Protein AF-K1PYY7-F1 (afdb_monomer)

Organism: Magallana gigas (NCBI:txid29159)

Structure (mmCIF, N/CA/C/O backbone):
data_AF-K1PYY7-F1
#
_entry.id   AF-K1PYY7-F1
#
loop_
_atom_site.group_PDB
_atom_site.id
_atom_site.type_symbol
_atom_site.label_atom_id
_atom_site.label_alt_id
_atom_site.label_comp_id
_atom_site.label_asym_id
_atom_site.label_entity_id
_atom_site.label_seq_id
_atom_site.pdbx_PDB_ins_code
_atom_site.Cartn_x
_atom_site.Cartn_y
_atom_site.Cartn_z
_atom_site.occupancy
_atom_site.B_iso_or_equiv
_atom_site.auth_seq_id
_atom_site.auth_comp_id
_atom_site.auth_asym_id
_atom_site.auth_atom_id
_atom_site.pdbx_PDB_model_num
ATOM 1 N N . MET A 1 1 ? -0.106 31.740 47.439 1.00 44.41 1 MET A N 1
ATOM 2 C CA . MET A 1 1 ? 0.465 31.976 46.092 1.00 44.41 1 MET A CA 1
ATOM 3 C C . MET A 1 1 ? 1.161 30.710 45.584 1.00 44.41 1 MET A C 1
ATOM 5 O O . MET A 1 1 ? 2.370 30.686 45.426 1.00 44.41 1 MET A O 1
ATOM 9 N N . GLN A 1 2 ? 0.406 29.637 45.353 1.00 45.69 2 GLN A N 1
ATOM 10 C CA . GLN A 1 2 ? 0.896 28.382 44.771 1.00 45.69 2 GLN A CA 1
ATOM 11 C C . GLN A 1 2 ? -0.217 27.899 43.849 1.00 45.69 2 GLN A C 1
ATOM 13 O O . GLN A 1 2 ? -1.053 27.152 44.313 1.00 45.69 2 GLN A O 1
ATOM 18 N N . ASN A 1 3 ? -0.343 28.469 42.645 1.00 44.38 3 ASN A N 1
ATOM 19 C CA . ASN A 1 3 ? -1.279 28.022 41.593 1.00 44.38 3 ASN A CA 1
ATOM 20 C C . ASN A 1 3 ? -0.996 28.738 40.249 1.00 44.38 3 ASN A C 1
ATOM 22 O O . ASN A 1 3 ? -1.917 29.060 39.510 1.00 44.38 3 ASN A O 1
ATOM 26 N N . MET A 1 4 ? 0.268 29.055 39.928 1.00 48.03 4 MET A N 1
ATOM 27 C CA . MET A 1 4 ? 0.593 29.750 38.663 1.00 48.03 4 MET A CA 1
ATOM 28 C C . MET A 1 4 ? 1.830 29.202 37.931 1.00 48.03 4 MET A C 1
ATOM 30 O O . MET A 1 4 ? 2.221 29.740 36.906 1.00 48.03 4 MET A O 1
ATOM 34 N N . THR A 1 5 ? 2.436 28.106 38.399 1.00 48.12 5 THR A N 1
ATOM 35 C CA . THR A 1 5 ? 3.652 27.545 37.766 1.00 48.12 5 THR A CA 1
ATOM 36 C C . THR A 1 5 ? 3.410 26.192 37.087 1.00 48.12 5 THR A C 1
ATOM 38 O O . THR A 1 5 ? 4.191 25.787 36.234 1.00 48.12 5 THR A O 1
ATOM 41 N N . PHE A 1 6 ? 2.303 25.502 37.391 1.00 44.38 6 PHE A N 1
ATOM 42 C CA . PHE A 1 6 ? 2.025 24.169 36.835 1.00 44.38 6 PHE A CA 1
ATOM 43 C C . PHE A 1 6 ? 1.476 24.199 35.394 1.00 44.38 6 PHE A C 1
ATOM 45 O O . PHE A 1 6 ? 1.503 23.186 34.705 1.00 44.38 6 PHE A O 1
ATOM 52 N N . ASN A 1 7 ? 1.024 25.364 34.911 1.00 51.16 7 ASN A N 1
ATOM 53 C CA . ASN A 1 7 ? 0.346 25.501 33.614 1.00 51.16 7 ASN A CA 1
ATOM 54 C C . ASN A 1 7 ? 1.271 25.878 32.438 1.00 51.16 7 ASN A C 1
ATOM 56 O O . ASN A 1 7 ? 0.820 25.946 31.302 1.00 51.16 7 ASN A O 1
ATOM 60 N N . ILE A 1 8 ? 2.560 26.135 32.685 1.00 51.41 8 ILE A N 1
ATOM 61 C CA . ILE A 1 8 ? 3.489 26.604 31.636 1.00 51.41 8 ILE A CA 1
ATOM 62 C C . ILE A 1 8 ? 4.253 25.430 30.997 1.00 51.41 8 ILE A C 1
ATOM 64 O O . ILE A 1 8 ? 4.529 25.444 29.801 1.00 51.41 8 ILE A O 1
ATOM 68 N N . PHE A 1 9 ? 4.520 24.357 31.750 1.00 48.22 9 PHE A N 1
ATOM 69 C CA . PHE A 1 9 ? 5.245 23.188 31.232 1.00 48.22 9 PHE A CA 1
ATOM 70 C C . PHE A 1 9 ? 4.384 22.243 30.377 1.00 48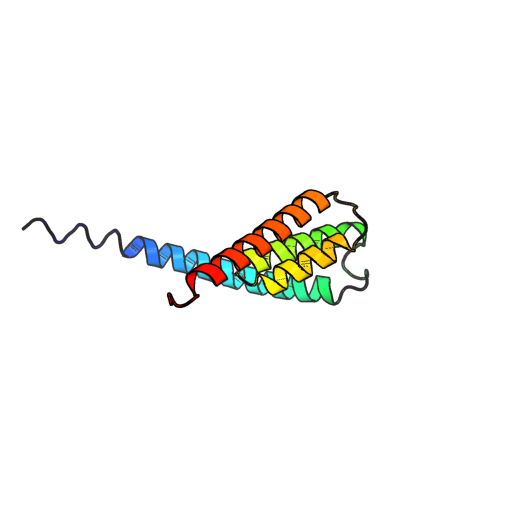.22 9 PHE A C 1
ATOM 72 O O . PHE A 1 9 ? 4.918 21.585 29.487 1.00 48.22 9 PHE A O 1
ATOM 79 N N . ALA A 1 10 ? 3.066 22.191 30.604 1.00 50.56 10 ALA A N 1
ATOM 80 C CA . ALA A 1 10 ? 2.153 21.372 29.800 1.00 50.56 10 ALA A CA 1
ATOM 81 C C . ALA A 1 10 ? 1.915 21.955 28.394 1.00 50.56 10 ALA A C 1
ATOM 83 O O . ALA A 1 10 ? 1.747 21.205 27.435 1.00 50.56 10 ALA A O 1
ATOM 84 N N . SER A 1 11 ? 1.968 23.282 28.256 1.00 50.22 11 SER A N 1
ATOM 85 C CA . SER A 1 11 ? 1.701 23.979 26.991 1.00 50.22 11 SER A CA 1
ATOM 86 C C . SER A 1 11 ? 2.893 23.946 26.028 1.00 50.22 11 SER A C 1
ATOM 88 O O . SER A 1 11 ? 2.706 23.815 24.825 1.00 50.22 11 SER A O 1
ATOM 90 N N . PHE A 1 12 ? 4.130 23.975 26.539 1.00 49.22 12 PHE A N 1
ATOM 91 C CA . PHE A 1 12 ? 5.331 24.015 25.691 1.00 49.22 12 PHE A CA 1
ATOM 92 C C . PHE A 1 12 ? 5.675 22.663 25.036 1.00 49.22 12 PHE A C 1
ATOM 94 O O . PHE A 1 12 ? 6.382 22.609 24.033 1.00 49.22 12 PHE A O 1
ATOM 101 N N . LYS A 1 13 ? 5.170 21.544 25.575 1.00 53.12 13 LYS A N 1
ATOM 102 C CA . LYS A 1 13 ? 5.453 20.203 25.033 1.00 53.12 13 LYS A CA 1
ATOM 103 C C . LYS A 1 13 ? 4.544 19.777 23.877 1.00 53.12 13 LYS A C 1
ATOM 105 O O . LYS A 1 13 ? 4.909 18.853 23.158 1.00 53.12 13 LYS A O 1
ATOM 110 N N . MET A 1 14 ? 3.397 20.431 23.697 1.00 48.34 14 MET A N 1
ATOM 111 C CA . MET A 1 14 ? 2.464 20.141 22.599 1.00 48.34 14 MET A CA 1
ATOM 112 C C . MET A 1 14 ? 2.909 20.803 21.288 1.00 48.34 14 MET A C 1
ATOM 114 O O . MET A 1 14 ? 2.816 20.193 20.228 1.00 48.34 14 MET A O 1
ATOM 118 N N . GLU A 1 15 ? 3.452 22.021 21.359 1.00 51.44 15 GLU A N 1
ATOM 119 C CA . GLU A 1 15 ? 3.829 22.806 20.175 1.00 51.44 15 GLU A CA 1
ATOM 120 C C . GLU A 1 15 ? 5.116 22.280 19.513 1.00 51.44 15 GLU A C 1
ATOM 122 O O . GLU A 1 15 ? 5.169 22.135 18.294 1.00 51.44 15 GLU A O 1
ATOM 127 N N . SER A 1 16 ? 6.113 21.866 20.307 1.00 50.12 16 SER A N 1
ATOM 128 C CA . SER A 1 16 ? 7.343 21.247 19.785 1.00 50.12 16 SER A CA 1
ATOM 129 C C . SER A 1 16 ? 7.112 19.850 19.197 1.00 50.12 16 SER A C 1
ATOM 131 O O . SER A 1 16 ? 7.738 19.499 18.203 1.00 50.12 16 SER A O 1
ATOM 133 N N . PHE A 1 17 ? 6.189 19.065 19.768 1.00 49.75 17 PHE A N 1
ATOM 134 C CA . PHE A 1 17 ? 5.814 17.754 19.221 1.00 49.75 17 PHE A CA 1
ATOM 135 C C . PHE A 1 17 ? 5.009 17.896 17.927 1.00 49.75 17 PHE A C 1
ATOM 137 O O . PHE A 1 17 ? 5.246 17.173 16.962 1.00 49.75 17 PHE A O 1
ATOM 144 N N . SER A 1 18 ? 4.094 18.869 17.883 1.00 51.03 18 SER A N 1
ATOM 145 C CA . SER A 1 18 ? 3.343 19.174 16.670 1.00 51.03 18 SER A CA 1
ATOM 146 C C . SER A 1 18 ? 4.259 19.674 15.561 1.00 51.03 18 SER A C 1
ATOM 148 O O . SER A 1 18 ? 4.043 19.291 14.423 1.00 51.03 18 SER A O 1
ATOM 150 N N . ALA A 1 19 ? 5.270 20.496 15.854 1.00 58.22 19 ALA A N 1
ATOM 151 C CA . ALA A 1 19 ? 6.191 21.000 14.839 1.00 58.22 19 ALA A CA 1
ATOM 152 C C . ALA A 1 19 ? 7.081 19.893 14.252 1.00 58.22 19 ALA A C 1
ATOM 154 O O . ALA A 1 19 ? 7.232 19.833 13.036 1.00 58.22 19 ALA A O 1
ATOM 155 N N . GLU A 1 20 ? 7.620 18.996 15.084 1.00 56.59 20 GLU A N 1
ATOM 156 C CA . GLU A 1 20 ? 8.442 17.866 14.628 1.00 56.59 20 GLU A CA 1
ATOM 157 C C . GLU A 1 20 ? 7.616 16.873 13.795 1.00 56.59 20 GLU A C 1
ATOM 159 O O . GLU A 1 20 ? 8.012 16.548 12.679 1.00 56.59 20 GLU A O 1
ATOM 164 N N . ILE A 1 21 ? 6.392 16.538 14.231 1.00 58.12 21 ILE A N 1
ATOM 165 C CA . ILE A 1 21 ? 5.448 15.764 13.409 1.00 58.12 21 ILE A CA 1
ATOM 166 C C . ILE A 1 21 ? 5.067 16.513 12.139 1.00 58.12 21 ILE A C 1
ATOM 168 O O . ILE A 1 21 ? 4.924 15.885 11.102 1.00 58.12 21 ILE A O 1
ATOM 172 N N . HIS A 1 22 ? 4.861 17.828 12.176 1.00 55.81 22 HIS A N 1
ATOM 173 C CA . HIS A 1 22 ? 4.432 18.574 10.995 1.00 55.81 22 HIS A CA 1
ATOM 174 C C . HIS A 1 22 ? 5.552 18.662 9.956 1.00 55.81 22 HIS A C 1
ATOM 176 O O . HIS A 1 22 ? 5.288 18.496 8.769 1.00 55.81 22 HIS A O 1
ATOM 182 N N . ILE A 1 23 ? 6.806 18.831 10.383 1.00 57.97 23 ILE A N 1
ATOM 183 C CA . ILE A 1 23 ? 7.986 18.784 9.510 1.00 57.97 23 ILE A CA 1
ATOM 184 C C . ILE A 1 23 ? 8.172 17.368 8.948 1.00 57.97 23 ILE A C 1
ATOM 186 O O . ILE A 1 23 ? 8.319 17.226 7.733 1.00 57.97 23 ILE A O 1
ATOM 190 N N . ASP A 1 24 ? 8.058 16.330 9.783 1.00 59.22 24 ASP A N 1
ATOM 191 C CA . ASP A 1 24 ? 8.108 14.930 9.344 1.00 59.22 24 ASP A CA 1
ATOM 192 C C . ASP A 1 24 ? 6.954 14.585 8.398 1.00 59.22 24 ASP A C 1
ATOM 194 O O . ASP A 1 24 ? 7.160 13.911 7.396 1.00 59.22 24 ASP A O 1
ATOM 198 N N . THR A 1 25 ? 5.750 15.099 8.651 1.00 59.69 25 THR A N 1
ATOM 199 C CA . THR A 1 25 ? 4.573 14.911 7.792 1.00 59.69 25 THR A CA 1
ATOM 200 C C . THR A 1 25 ? 4.765 15.629 6.465 1.00 59.69 25 THR A C 1
ATOM 202 O O . THR A 1 25 ? 4.413 15.079 5.433 1.00 59.69 25 THR A O 1
ATOM 205 N N . THR A 1 26 ? 5.364 16.822 6.452 1.00 62.47 26 THR A N 1
ATOM 206 C CA . THR A 1 26 ? 5.607 17.576 5.211 1.00 62.47 26 THR A CA 1
ATOM 207 C C . THR A 1 26 ? 6.680 16.899 4.355 1.00 62.47 26 THR A C 1
ATOM 209 O O . THR A 1 26 ? 6.507 16.750 3.146 1.00 62.47 26 THR A O 1
ATOM 212 N N . LEU A 1 27 ? 7.767 16.428 4.975 1.00 61.47 27 LEU A N 1
ATOM 213 C CA . LEU A 1 27 ? 8.812 15.660 4.295 1.00 61.47 27 LEU A CA 1
ATOM 214 C C . LEU A 1 27 ? 8.282 14.296 3.823 1.00 61.47 27 LEU A C 1
ATOM 216 O O . LEU A 1 27 ? 8.558 13.872 2.702 1.00 61.47 27 LEU A O 1
ATOM 220 N N . SER A 1 28 ? 7.476 13.634 4.655 1.00 65.75 28 SER A N 1
ATOM 221 C CA . SER A 1 28 ? 6.821 12.368 4.330 1.00 65.75 28 SER A CA 1
ATOM 222 C C . SER A 1 28 ? 5.782 12.541 3.225 1.00 65.75 28 SER A C 1
ATOM 224 O O . SER A 1 28 ? 5.674 11.660 2.384 1.00 65.75 28 SER A O 1
ATOM 226 N N . GLN A 1 29 ? 5.093 13.683 3.156 1.00 70.50 29 GLN A N 1
ATOM 227 C CA . GLN A 1 29 ? 4.162 14.009 2.078 1.00 70.50 29 GLN A CA 1
ATOM 228 C C . GLN A 1 29 ? 4.897 14.216 0.751 1.00 70.50 29 GLN A C 1
ATOM 230 O O . GLN A 1 29 ? 4.475 13.664 -0.256 1.00 70.50 29 GLN A O 1
ATOM 235 N N . ALA A 1 30 ? 6.029 14.926 0.742 1.00 72.88 30 ALA A N 1
ATOM 236 C CA . ALA A 1 30 ? 6.838 15.070 -0.470 1.00 72.88 30 ALA A CA 1
ATOM 237 C C . ALA A 1 30 ? 7.377 13.712 -0.963 1.00 72.88 30 ALA A C 1
ATOM 239 O O . ALA A 1 30 ? 7.260 13.384 -2.142 1.00 72.88 30 ALA A O 1
ATOM 240 N N . ALA A 1 31 ? 7.894 12.880 -0.051 1.00 70.69 31 ALA A N 1
ATOM 241 C CA . ALA A 1 31 ? 8.325 11.518 -0.372 1.00 70.69 31 ALA A CA 1
ATOM 242 C C . ALA A 1 31 ? 7.154 10.624 -0.821 1.00 70.69 31 ALA A C 1
ATOM 244 O O . ALA A 1 31 ? 7.320 9.759 -1.681 1.00 70.69 31 ALA A O 1
ATOM 245 N N . LEU A 1 32 ? 5.961 10.838 -0.261 1.00 78.44 32 LEU A N 1
ATOM 246 C CA . LEU A 1 32 ? 4.739 10.154 -0.661 1.00 78.44 32 LEU A CA 1
ATOM 247 C C . LEU A 1 32 ? 4.315 10.547 -2.074 1.00 78.44 32 LEU A C 1
ATOM 249 O O . LEU A 1 32 ? 3.892 9.679 -2.831 1.00 78.44 32 LEU A O 1
ATOM 253 N N . ASP A 1 33 ? 4.425 11.822 -2.432 1.00 78.06 33 ASP A N 1
ATOM 254 C CA . ASP A 1 33 ? 4.085 12.318 -3.762 1.00 78.06 33 ASP A CA 1
ATOM 255 C C . ASP A 1 33 ? 5.058 11.753 -4.809 1.00 78.06 33 ASP A C 1
ATOM 257 O O . ASP A 1 33 ? 4.628 11.271 -5.859 1.00 78.06 33 ASP A O 1
ATOM 261 N N . GLU A 1 34 ? 6.358 11.697 -4.500 1.00 76.12 34 GLU A N 1
ATOM 262 C CA . GLU A 1 34 ? 7.350 11.014 -5.343 1.00 76.12 34 GLU A CA 1
ATOM 263 C C . GLU A 1 34 ? 7.056 9.514 -5.476 1.00 76.12 34 GLU A C 1
ATOM 265 O O . GLU A 1 34 ? 7.084 8.972 -6.585 1.00 76.12 34 GLU A O 1
ATOM 270 N N . LEU A 1 35 ? 6.713 8.841 -4.371 1.00 76.75 35 LEU A N 1
ATOM 271 C CA . LEU A 1 35 ? 6.337 7.428 -4.379 1.00 76.75 35 LEU A CA 1
ATOM 272 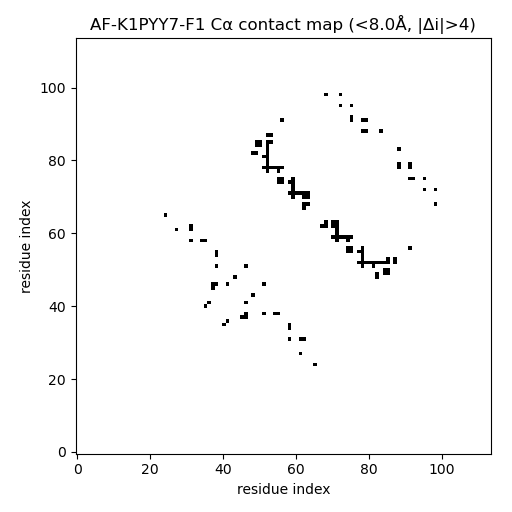C C . LEU A 1 35 ? 5.047 7.196 -5.175 1.00 76.75 35 LEU A C 1
ATOM 274 O O . LEU A 1 35 ? 4.962 6.218 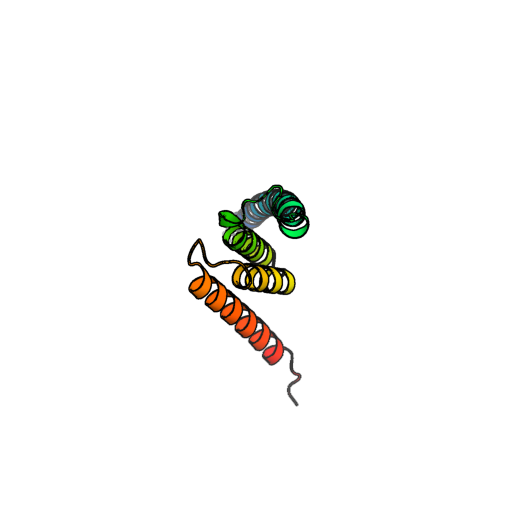-5.910 1.00 76.75 35 LEU A O 1
ATOM 278 N N . GLN A 1 36 ? 4.059 8.087 -5.083 1.00 76.31 36 GLN A N 1
ATOM 279 C CA . GLN A 1 36 ? 2.838 8.022 -5.886 1.00 76.31 36 GLN A CA 1
ATOM 280 C C . GLN A 1 36 ? 3.154 8.149 -7.367 1.00 76.31 36 GLN A C 1
ATOM 282 O O . GLN A 1 36 ? 2.676 7.337 -8.158 1.00 76.31 36 GLN A O 1
ATOM 287 N N . VAL A 1 37 ? 3.970 9.133 -7.752 1.00 78.00 37 VAL A N 1
ATOM 288 C CA . VAL A 1 37 ? 4.383 9.313 -9.147 1.00 78.00 37 VAL A CA 1
ATOM 289 C C . VAL A 1 37 ? 5.084 8.056 -9.642 1.00 78.00 37 VAL A C 1
ATOM 291 O O . VAL A 1 37 ? 4.688 7.530 -10.683 1.00 78.00 37 VAL A O 1
ATOM 294 N N . LEU A 1 38 ? 6.044 7.540 -8.872 1.00 78.38 38 LEU A N 1
ATOM 295 C CA . LEU A 1 38 ? 6.779 6.328 -9.200 1.00 78.38 38 LEU A CA 1
ATOM 296 C C . LEU A 1 38 ? 5.827 5.136 -9.347 1.00 78.38 38 LEU A C 1
ATOM 298 O O . LEU A 1 38 ? 5.782 4.523 -10.399 1.00 78.38 38 LEU A O 1
ATOM 302 N N . VAL A 1 39 ? 5.009 4.831 -8.346 1.00 75.56 39 VAL A N 1
ATOM 303 C CA . VAL A 1 39 ? 4.190 3.610 -8.316 1.00 75.56 39 VAL A CA 1
ATOM 304 C C . VAL A 1 39 ? 3.016 3.655 -9.303 1.00 75.56 39 VAL A C 1
ATOM 306 O O . VAL A 1 39 ? 2.722 2.645 -9.945 1.00 75.56 39 VAL A O 1
ATOM 309 N N . HIS A 1 40 ? 2.361 4.809 -9.483 1.00 74.50 40 HIS A N 1
ATOM 310 C CA . HIS A 1 40 ? 1.234 4.940 -10.415 1.00 74.50 40 HIS A CA 1
ATOM 311 C C . HIS A 1 40 ? 1.663 5.031 -11.882 1.00 74.50 40 HIS A C 1
ATOM 313 O O . HIS A 1 40 ? 0.950 4.525 -12.751 1.00 74.50 40 HIS A O 1
A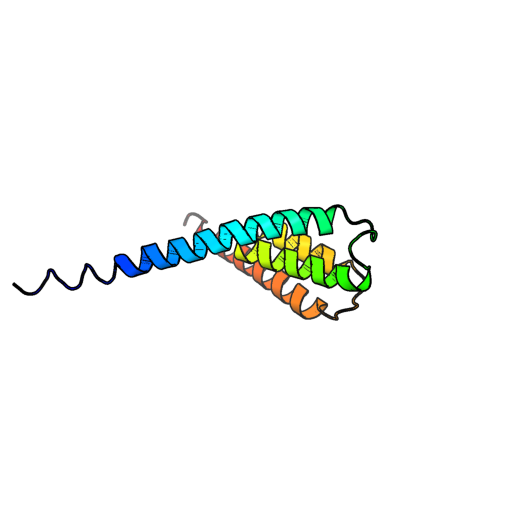TOM 319 N N . HIS A 1 41 ? 2.787 5.692 -12.180 1.00 70.44 41 HIS A N 1
ATOM 320 C CA . HIS A 1 41 ? 3.254 5.846 -13.563 1.00 70.44 41 HIS A CA 1
ATOM 321 C C . HIS A 1 41 ? 4.191 4.726 -13.994 1.00 70.44 41 HIS A C 1
ATOM 323 O O . HIS A 1 41 ? 4.513 4.623 -15.183 1.00 70.44 41 HIS A O 1
ATOM 329 N N . ASP A 1 42 ? 4.596 3.858 -13.069 1.00 63.94 42 ASP A N 1
ATOM 330 C CA . ASP A 1 42 ? 5.468 2.764 -13.413 1.00 63.94 42 ASP A CA 1
ATOM 331 C C . ASP A 1 42 ? 4.719 1.609 -14.090 1.00 63.94 42 ASP A C 1
ATOM 333 O O . ASP A 1 42 ? 3.895 0.893 -13.508 1.00 63.94 42 ASP A O 1
ATOM 337 N N . ARG A 1 43 ? 5.051 1.414 -15.369 1.00 61.28 43 ARG A N 1
ATOM 338 C CA . ARG A 1 43 ? 4.644 0.261 -16.184 1.00 61.28 43 ARG A CA 1
ATOM 339 C C . ARG A 1 43 ? 5.646 -0.901 -16.067 1.00 61.28 43 ARG A C 1
ATOM 341 O O . ARG A 1 43 ? 5.787 -1.652 -17.027 1.00 61.28 43 ARG A O 1
ATOM 348 N N . GLY A 1 44 ? 6.356 -1.017 -14.940 1.00 61.16 44 GLY A N 1
ATOM 349 C CA . GLY A 1 44 ? 7.462 -1.963 -14.746 1.00 61.16 44 GLY A CA 1
ATOM 350 C C . GLY A 1 44 ? 8.793 -1.491 -15.348 1.00 61.16 44 GLY A C 1
ATOM 351 O O . GLY A 1 44 ? 9.648 -2.310 -15.674 1.00 61.16 44 GLY A O 1
ATOM 352 N N . LEU A 1 45 ? 8.960 -0.181 -15.564 1.00 63.38 45 LEU A N 1
ATOM 353 C CA . LEU A 1 45 ? 10.170 0.430 -16.136 1.00 63.38 45 LEU A CA 1
ATOM 354 C C . LEU A 1 45 ? 11.168 0.869 -15.055 1.00 63.38 45 LEU A C 1
ATOM 356 O O . LEU A 1 45 ? 12.375 0.843 -15.285 1.00 63.38 45 LEU A O 1
ATOM 360 N N . TYR A 1 46 ? 10.663 1.276 -13.895 1.00 66.06 46 TYR A N 1
ATOM 361 C CA . TYR A 1 46 ? 11.403 1.869 -12.787 1.00 66.06 46 TYR A CA 1
ATOM 362 C C . TYR A 1 46 ? 11.270 1.057 -11.497 1.00 66.06 46 TYR A C 1
ATOM 364 O O . TYR A 1 46 ? 12.229 0.997 -10.729 1.00 66.06 46 TYR A O 1
ATOM 372 N N . VAL A 1 47 ? 10.130 0.396 -11.263 1.00 70.25 47 VAL A N 1
ATOM 373 C CA . VAL A 1 47 ? 9.940 -0.532 -10.146 1.00 70.25 47 VAL A CA 1
ATOM 374 C C . VAL A 1 47 ? 9.911 -1.953 -10.709 1.00 70.25 47 VAL A C 1
ATOM 376 O O . VAL A 1 47 ? 8.996 -2.308 -11.450 1.00 70.25 47 VAL A O 1
ATOM 379 N N . PRO A 1 48 ? 10.903 -2.797 -10.379 1.00 75.06 48 PRO A N 1
ATOM 380 C CA . PRO A 1 48 ? 10.865 -4.207 -10.739 1.00 75.06 48 PRO A CA 1
ATOM 381 C C . PRO A 1 48 ? 9.563 -4.860 -10.266 1.00 75.06 48 PRO A C 1
ATOM 383 O O . PRO A 1 48 ? 9.123 -4.602 -9.146 1.00 75.06 48 PRO A O 1
ATOM 386 N N . ASP A 1 49 ? 8.997 -5.774 -11.057 1.00 72.69 49 ASP A N 1
ATOM 387 C CA . ASP A 1 49 ? 7.745 -6.472 -10.713 1.00 72.69 49 ASP A CA 1
ATOM 388 C C . ASP A 1 49 ? 7.789 -7.141 -9.325 1.00 72.69 49 ASP A C 1
ATOM 390 O O . ASP A 1 49 ? 6.775 -7.206 -8.632 1.00 72.69 49 ASP A O 1
ATOM 394 N N . LEU A 1 50 ? 8.979 -7.581 -8.891 1.00 77.62 50 LEU A N 1
ATOM 395 C CA . LEU A 1 50 ? 9.243 -8.169 -7.570 1.00 77.62 50 LEU A CA 1
ATOM 396 C C . LEU A 1 50 ? 8.970 -7.208 -6.400 1.00 77.62 50 LEU A C 1
ATOM 398 O O . LEU A 1 50 ? 8.734 -7.653 -5.281 1.00 77.62 50 LEU A O 1
ATOM 402 N N . LEU A 1 51 ? 9.063 -5.900 -6.638 1.00 81.81 51 LEU A N 1
ATOM 403 C CA . LEU A 1 51 ? 8.915 -4.861 -5.620 1.00 81.81 51 LEU A CA 1
ATOM 404 C C . LEU A 1 51 ? 7.556 -4.161 -5.690 1.00 81.81 51 LEU A C 1
ATOM 406 O O . LEU A 1 51 ? 7.247 -3.324 -4.849 1.00 81.81 51 LEU A O 1
ATOM 410 N N . ARG A 1 52 ? 6.724 -4.487 -6.679 1.00 82.94 52 ARG A N 1
ATOM 411 C CA . ARG A 1 52 ? 5.503 -3.729 -6.946 1.00 82.94 52 ARG A CA 1
ATOM 412 C C . ARG A 1 52 ? 4.440 -3.925 -5.868 1.00 82.94 52 ARG A C 1
ATOM 414 O O . ARG A 1 52 ? 3.794 -2.956 -5.481 1.00 82.94 52 ARG A O 1
ATOM 421 N N . ASP A 1 53 ? 4.286 -5.147 -5.354 1.00 84.12 53 ASP A N 1
ATOM 422 C CA . ASP A 1 53 ? 3.376 -5.452 -4.241 1.00 84.12 53 ASP A CA 1
ATOM 423 C C . ASP A 1 53 ? 3.773 -4.674 -2.971 1.00 84.12 53 ASP A C 1
ATOM 425 O O . ASP A 1 53 ? 2.938 -4.003 -2.364 1.00 84.12 53 ASP A O 1
ATOM 429 N N . ILE A 1 54 ? 5.060 -4.662 -2.616 1.00 87.88 54 ILE A N 1
ATOM 430 C CA . ILE A 1 54 ? 5.547 -3.935 -1.437 1.00 87.88 54 ILE A CA 1
ATOM 431 C C . ILE A 1 54 ? 5.528 -2.411 -1.619 1.00 87.88 54 ILE A C 1
ATOM 433 O O . ILE A 1 54 ? 5.230 -1.694 -0.666 1.00 87.88 54 ILE A O 1
ATOM 437 N N . SER A 1 55 ? 5.780 -1.891 -2.823 1.00 88.50 55 SER A N 1
ATOM 438 C CA . SER A 1 55 ? 5.682 -0.451 -3.085 1.00 88.50 55 SER A CA 1
ATOM 439 C C . SER A 1 55 ? 4.252 0.064 -2.902 1.00 88.50 55 SER 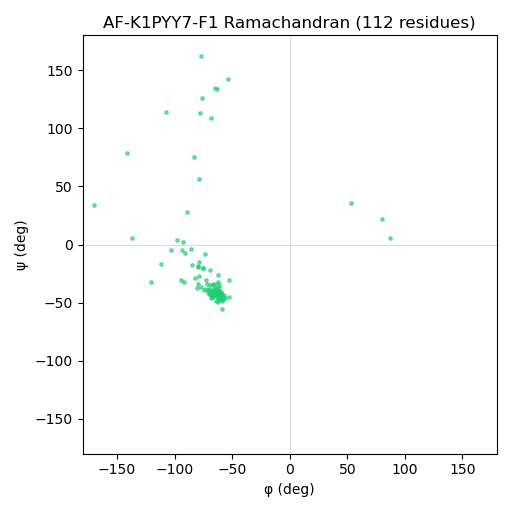A C 1
ATOM 441 O O . SER A 1 55 ? 4.057 1.098 -2.264 1.00 88.50 55 SER A O 1
ATOM 443 N N . TRP A 1 56 ? 3.252 -0.676 -3.393 1.00 90.19 56 TRP A N 1
ATOM 444 C CA . TRP A 1 56 ? 1.840 -0.361 -3.155 1.00 90.19 56 TRP A CA 1
ATOM 445 C C . TRP A 1 56 ? 1.456 -0.467 -1.673 1.00 90.19 56 TRP A C 1
ATOM 447 O O . TRP A 1 56 ? 0.706 0.370 -1.173 1.00 90.19 56 TRP A O 1
ATOM 457 N N . GLU A 1 57 ? 1.990 -1.451 -0.947 1.00 90.88 57 GLU A N 1
ATOM 458 C CA . GLU A 1 57 ? 1.770 -1.581 0.499 1.00 90.88 57 GLU A CA 1
ATOM 459 C C . GLU A 1 57 ? 2.321 -0.377 1.269 1.00 90.88 57 GLU A C 1
ATOM 461 O O . GLU A 1 57 ? 1.603 0.215 2.071 1.00 90.88 57 GLU A O 1
ATOM 466 N N . ILE A 1 58 ? 3.570 0.024 1.006 1.00 89.44 58 ILE A N 1
ATOM 467 C CA . ILE A 1 58 ? 4.198 1.188 1.651 1.00 89.44 58 ILE A CA 1
ATOM 468 C C . ILE A 1 58 ? 3.391 2.454 1.359 1.00 89.44 58 ILE A C 1
ATOM 470 O O . ILE A 1 58 ? 3.094 3.216 2.280 1.00 89.44 58 ILE A O 1
ATOM 474 N N . LEU A 1 59 ? 2.981 2.642 0.101 1.00 89.56 59 LEU A N 1
ATOM 475 C CA . LEU A 1 59 ? 2.132 3.758 -0.303 1.00 89.56 59 LEU A CA 1
ATOM 476 C C . LEU A 1 59 ? 0.822 3.791 0.504 1.00 89.56 59 LEU A C 1
ATOM 478 O O . LEU A 1 59 ? 0.453 4.839 1.039 1.00 89.56 59 LEU A O 1
ATOM 482 N N . GLY A 1 60 ? 0.165 2.639 0.663 1.00 90.12 60 GLY A N 1
ATOM 483 C CA . GLY A 1 60 ? -1.053 2.520 1.464 1.00 90.12 60 GLY A CA 1
ATOM 484 C C . GLY A 1 60 ? -0.848 2.873 2.940 1.00 90.12 60 GLY A C 1
ATOM 485 O O . GLY A 1 60 ? -1.673 3.578 3.522 1.00 90.12 60 GLY A O 1
ATOM 486 N N . ILE A 1 61 ? 0.278 2.469 3.537 1.00 90.00 61 ILE A N 1
ATOM 487 C CA . ILE A 1 61 ? 0.616 2.794 4.933 1.00 90.00 61 ILE A CA 1
ATOM 488 C C . ILE A 1 61 ? 0.788 4.298 5.116 1.00 90.00 61 ILE A C 1
ATOM 490 O O . ILE A 1 61 ? 0.213 4.872 6.040 1.00 90.00 61 ILE A O 1
ATOM 494 N N . CYS A 1 62 ? 1.557 4.943 4.240 1.00 86.56 62 CYS A N 1
ATOM 495 C CA . CYS A 1 62 ? 1.778 6.382 4.310 1.00 86.56 62 CYS A CA 1
ATOM 496 C C . CYS A 1 62 ? 0.458 7.153 4.178 1.00 86.56 62 CYS A C 1
ATOM 498 O O . CYS A 1 62 ? 0.170 8.029 4.992 1.00 86.56 62 CYS A O 1
ATOM 500 N N . GLN A 1 63 ? -0.390 6.776 3.217 1.00 88.31 63 GLN A N 1
ATOM 501 C CA . GLN A 1 63 ? -1.715 7.378 3.043 1.00 88.31 63 GLN A CA 1
ATOM 502 C C . GLN A 1 63 ? -2.612 7.171 4.271 1.00 88.31 63 GLN A C 1
ATOM 504 O O . GLN A 1 63 ? -3.339 8.085 4.654 1.00 88.31 63 GLN A O 1
ATOM 509 N N . GLN A 1 64 ? -2.529 6.006 4.922 1.00 88.81 64 GLN A N 1
ATOM 510 C CA . GLN A 1 64 ? -3.269 5.724 6.150 1.00 88.81 64 GLN A CA 1
ATOM 511 C C . GLN A 1 64 ? -2.787 6.586 7.326 1.00 88.81 64 GLN A C 1
ATOM 513 O O . GLN A 1 64 ? -3.621 7.101 8.064 1.00 88.81 64 GLN A O 1
ATOM 518 N N . ILE A 1 65 ? -1.472 6.781 7.485 1.00 84.69 65 ILE A N 1
ATOM 519 C CA . ILE A 1 65 ? -0.888 7.640 8.534 1.00 84.69 65 ILE A CA 1
ATOM 520 C C . ILE A 1 65 ? -1.321 9.099 8.353 1.00 84.69 65 ILE A C 1
ATOM 522 O O . ILE A 1 65 ? -1.672 9.760 9.325 1.00 84.69 65 ILE A O 1
ATOM 526 N N . ILE A 1 66 ? -1.348 9.582 7.108 1.00 84.25 66 ILE A N 1
ATOM 527 C CA . ILE A 1 66 ? -1.794 10.942 6.760 1.00 84.25 66 ILE A CA 1
ATOM 528 C C . ILE A 1 66 ? -3.330 11.091 6.861 1.00 84.25 66 ILE A C 1
ATOM 530 O O . ILE A 1 66 ? -3.864 12.195 6.794 1.00 84.25 66 ILE A O 1
ATOM 534 N N . GLY A 1 67 ? -4.063 9.991 7.066 1.00 84.75 67 GLY A N 1
ATOM 535 C CA . GLY A 1 67 ? -5.517 9.990 7.239 1.00 84.75 67 GLY A CA 1
ATOM 536 C C . GLY A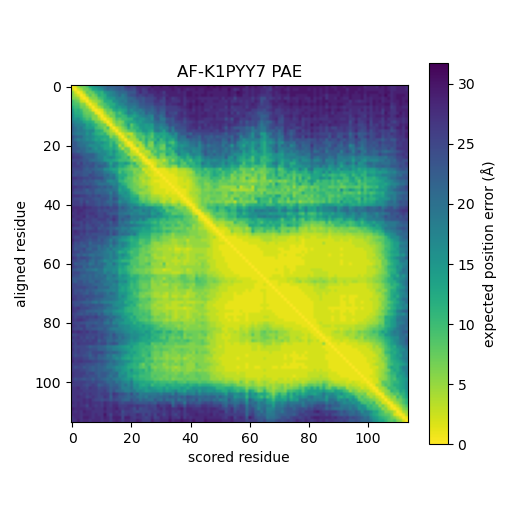 1 67 ? -6.313 9.922 5.934 1.00 84.75 67 GLY A C 1
ATOM 537 O O . GLY A 1 67 ? -7.542 9.966 5.959 1.00 84.75 67 GLY A O 1
ATOM 538 N N . ASN A 1 68 ? -5.655 9.755 4.783 1.00 88.81 68 ASN A N 1
ATOM 539 C CA . ASN A 1 68 ? -6.332 9.531 3.508 1.00 88.81 68 ASN A CA 1
ATOM 540 C C . ASN A 1 68 ? -6.699 8.045 3.345 1.00 88.81 68 ASN A C 1
ATOM 542 O O . ASN A 1 68 ? -6.067 7.292 2.599 1.00 88.81 68 ASN A O 1
ATOM 546 N N . LEU A 1 69 ? -7.743 7.626 4.066 1.00 90.50 69 LEU A N 1
ATOM 547 C CA . LEU A 1 69 ? -8.194 6.231 4.117 1.00 90.50 69 LEU A CA 1
ATOM 548 C C . LEU A 1 69 ? -8.644 5.692 2.752 1.00 90.50 69 LEU A C 1
ATOM 550 O O . LEU A 1 69 ? -8.411 4.523 2.446 1.00 90.50 69 LEU A O 1
ATOM 554 N N . GLN A 1 70 ? -9.253 6.531 1.911 1.00 91.81 70 GLN A N 1
ATOM 555 C CA . GLN A 1 70 ? -9.702 6.122 0.579 1.00 91.81 70 GLN A CA 1
ATOM 556 C C . GLN A 1 70 ? -8.517 5.808 -0.343 1.00 91.81 70 GLN A C 1
ATOM 558 O O . GLN A 1 70 ? -8.524 4.779 -1.022 1.00 91.81 70 GLN A O 1
ATOM 563 N N . ALA A 1 71 ? -7.488 6.660 -0.346 1.00 88.94 71 ALA A N 1
ATOM 564 C CA . ALA A 1 71 ? -6.278 6.406 -1.119 1.00 88.94 71 ALA A CA 1
ATOM 565 C C . ALA A 1 71 ? -5.521 5.183 -0.578 1.00 88.94 71 ALA A C 1
ATOM 567 O O . ALA A 1 71 ? -5.102 4.333 -1.361 1.00 88.94 71 ALA A O 1
ATOM 568 N N . ALA A 1 72 ? -5.447 5.035 0.751 1.00 92.44 72 ALA A N 1
ATOM 569 C CA . ALA A 1 72 ? -4.827 3.877 1.389 1.00 92.44 72 ALA A CA 1
ATOM 570 C C . ALA A 1 72 ? -5.481 2.555 0.958 1.00 92.44 72 ALA A C 1
ATOM 572 O O . ALA A 1 72 ? -4.789 1.616 0.564 1.00 92.44 72 ALA A O 1
ATOM 573 N N . LEU A 1 73 ? -6.819 2.495 0.965 1.00 94.56 73 LEU A N 1
ATOM 574 C CA . LEU A 1 73 ? -7.575 1.332 0.492 1.00 94.56 73 LEU A CA 1
ATOM 575 C C . LEU A 1 73 ? -7.270 1.001 -0.966 1.00 94.56 73 LEU A C 1
ATOM 577 O O . LEU A 1 73 ? -7.064 -0.169 -1.290 1.00 94.56 73 LEU A O 1
ATOM 581 N N . TYR A 1 74 ? -7.222 2.015 -1.831 1.00 93.44 74 TYR A N 1
ATOM 582 C CA . TYR A 1 74 ? -6.868 1.818 -3.232 1.00 93.44 74 TYR A CA 1
ATOM 583 C C . TYR A 1 74 ? -5.473 1.195 -3.365 1.00 93.44 74 TYR A C 1
ATOM 585 O O . TYR A 1 74 ? -5.309 0.194 -4.062 1.00 93.44 74 TYR A O 1
ATOM 593 N N . SER A 1 75 ? -4.483 1.721 -2.646 1.00 93.12 75 SER A N 1
ATOM 594 C CA . SER A 1 75 ? -3.110 1.213 -2.680 1.00 93.12 75 SER A CA 1
ATOM 595 C C . SER A 1 75 ? -3.005 -0.225 -2.167 1.00 93.12 75 SER A C 1
ATOM 597 O O . SER A 1 75 ? -2.378 -1.067 -2.808 1.00 93.12 75 SER A O 1
ATOM 599 N N . TYR A 1 76 ? -3.700 -0.561 -1.077 1.00 94.94 76 TYR A N 1
ATOM 600 C CA . TYR A 1 76 ? -3.766 -1.937 -0.578 1.00 94.94 76 TYR A CA 1
ATOM 601 C C . TYR A 1 76 ? -4.435 -2.895 -1.569 1.00 94.94 76 TYR A C 1
ATOM 603 O O . TYR A 1 76 ? -3.966 -4.016 -1.765 1.00 94.94 76 TYR A O 1
ATOM 611 N N . GLN A 1 77 ? -5.500 -2.464 -2.248 1.00 94.88 77 GLN A N 1
ATOM 612 C CA . GLN A 1 77 ? -6.117 -3.259 -3.310 1.00 94.88 77 GLN A CA 1
ATOM 613 C C . GLN A 1 77 ? -5.145 -3.478 -4.470 1.00 94.88 77 GLN A C 1
ATOM 615 O O . GLN A 1 77 ? -5.008 -4.609 -4.931 1.00 94.88 77 GLN A O 1
ATOM 620 N N . GLN A 1 78 ? -4.428 -2.438 -4.909 1.00 91.88 78 GLN A N 1
ATOM 621 C CA . GLN A 1 78 ? -3.424 -2.572 -5.964 1.00 91.88 78 GLN A CA 1
ATOM 622 C C . GLN A 1 78 ? -2.311 -3.548 -5.568 1.00 91.88 78 GLN A C 1
ATOM 624 O O . GLN A 1 78 ? -1.983 -4.418 -6.374 1.00 91.88 78 GLN A O 1
ATOM 629 N N . SER A 1 79 ? -1.811 -3.488 -4.328 1.00 93.06 79 SER A N 1
ATOM 630 C CA . SER A 1 79 ? -0.851 -4.459 -3.774 1.00 93.06 79 SER A CA 1
ATOM 631 C C . SER A 1 79 ? -1.349 -5.905 -3.916 1.00 93.06 79 SER A C 1
ATOM 633 O O . SER A 1 79 ? -0.628 -6.765 -4.421 1.00 93.06 79 SER A O 1
ATOM 635 N N . LEU A 1 80 ? -2.623 -6.164 -3.590 1.00 93.44 80 LEU A N 1
ATOM 636 C CA . LEU A 1 80 ? -3.239 -7.492 -3.718 1.00 93.44 80 LEU A CA 1
ATOM 637 C C . LEU A 1 80 ? -3.451 -7.955 -5.168 1.00 93.44 80 LEU A C 1
ATOM 639 O O . LEU A 1 80 ? -3.576 -9.157 -5.398 1.00 93.44 80 LEU A O 1
ATOM 643 N N . THR A 1 81 ? -3.507 -7.038 -6.141 1.00 91.12 81 THR A N 1
ATOM 644 C CA . THR A 1 81 ? -3.583 -7.410 -7.568 1.00 91.12 81 THR A CA 1
ATOM 645 C C . THR A 1 81 ? -2.230 -7.803 -8.161 1.00 91.12 81 THR A C 1
ATOM 647 O O . THR A 1 81 ? -2.196 -8.447 -9.211 1.00 91.12 81 THR A O 1
ATOM 650 N N . GLN A 1 82 ? -1.120 -7.427 -7.516 1.00 87.06 82 GLN A N 1
ATOM 651 C CA . GLN A 1 82 ? 0.222 -7.794 -7.964 1.00 87.06 82 GLN A CA 1
ATOM 652 C C . GLN A 1 82 ? 0.557 -9.249 -7.608 1.00 87.06 82 GLN A C 1
ATOM 654 O O . GLN A 1 82 ? -0.066 -9.875 -6.747 1.00 87.06 82 GLN A O 1
ATOM 659 N N . HIS A 1 83 ? 1.571 -9.806 -8.276 1.00 85.75 83 HIS A N 1
ATOM 660 C CA . HIS A 1 83 ? 2.047 -11.144 -7.941 1.00 85.75 83 HIS A CA 1
ATOM 661 C C . HIS A 1 83 ? 2.639 -11.151 -6.516 1.00 85.75 83 HIS A C 1
ATOM 663 O O . HIS A 1 83 ? 3.407 -10.251 -6.179 1.00 85.75 83 HIS A O 1
ATOM 669 N N . PRO A 1 84 ? 2.302 -12.147 -5.675 1.00 87.75 84 PRO A N 1
ATOM 670 C CA . PRO A 1 84 ? 2.565 -12.132 -4.237 1.00 87.75 84 PRO A CA 1
ATOM 671 C C . PRO A 1 84 ? 4.021 -12.469 -3.870 1.00 87.75 84 PRO A C 1
ATOM 673 O O . PRO A 1 84 ? 4.275 -13.398 -3.098 1.00 87.75 84 PRO A O 1
ATOM 676 N N . TYR A 1 85 ? 4.988 -11.726 -4.400 1.00 85.81 85 TYR A N 1
ATOM 677 C CA . TYR A 1 85 ? 6.412 -11.987 -4.195 1.00 85.81 85 TYR A CA 1
ATOM 678 C C . TYR A 1 85 ? 6.837 -11.844 -2.730 1.00 85.81 85 TYR A C 1
ATOM 680 O O . TYR A 1 85 ? 7.589 -12.680 -2.227 1.00 85.81 85 TYR A O 1
ATOM 688 N N . ASN A 1 86 ? 6.300 -10.848 -2.020 1.00 85.19 86 ASN A N 1
ATOM 689 C CA . ASN A 1 86 ? 6.683 -10.528 -0.642 1.00 85.19 86 ASN A CA 1
ATOM 690 C C . ASN A 1 86 ? 5.730 -11.110 0.416 1.00 85.19 86 ASN A C 1
ATOM 692 O O . ASN A 1 86 ? 5.916 -10.883 1.610 1.00 85.19 86 ASN A O 1
ATOM 696 N N . ARG A 1 87 ? 4.723 -11.895 0.000 1.00 90.25 87 ARG A N 1
ATOM 697 C CA . ARG A 1 87 ? 3.777 -12.604 0.893 1.00 90.25 87 ARG A CA 1
ATOM 698 C C . ARG A 1 87 ? 3.071 -11.709 1.928 1.00 90.25 87 ARG A C 1
ATOM 700 O O . ARG A 1 87 ? 2.794 -12.132 3.049 1.00 90.25 87 ARG A O 1
ATOM 707 N N . ILE A 1 88 ? 2.760 -10.474 1.546 1.00 93.56 88 ILE A N 1
ATOM 708 C CA . ILE A 1 88 ? 2.151 -9.458 2.419 1.00 93.56 88 ILE A CA 1
ATOM 709 C C . ILE A 1 88 ? 0.614 -9.530 2.501 1.00 93.56 88 ILE A C 1
ATOM 711 O O . ILE A 1 88 ? 0.012 -8.830 3.308 1.00 93.56 88 ILE A O 1
ATOM 715 N N . GLN A 1 89 ? -0.033 -10.418 1.736 1.00 94.19 89 GLN A N 1
ATOM 716 C CA . GLN A 1 89 ? -1.485 -10.390 1.486 1.00 94.19 89 GLN A CA 1
ATOM 717 C C . GLN A 1 89 ? -2.319 -10.453 2.767 1.00 94.19 89 GLN A C 1
ATOM 719 O O . GLN A 1 89 ? -3.276 -9.700 2.912 1.00 94.19 89 GLN A O 1
ATOM 724 N N . THR A 1 90 ? -1.953 -11.328 3.708 1.00 94.69 90 THR A N 1
ATOM 725 C CA . THR A 1 90 ? -2.679 -11.476 4.978 1.00 94.69 90 THR A CA 1
ATOM 726 C C . THR A 1 90 ? -2.643 -10.186 5.796 1.00 94.69 90 THR A C 1
ATOM 728 O O . THR A 1 90 ? -3.650 -9.795 6.387 1.00 94.69 90 THR A O 1
ATOM 731 N N . ALA A 1 91 ? -1.493 -9.505 5.824 1.00 94.50 91 ALA A N 1
ATOM 732 C CA . ALA A 1 91 ? -1.352 -8.232 6.520 1.00 94.50 91 ALA A CA 1
ATOM 733 C C . ALA A 1 91 ? -2.160 -7.136 5.810 1.00 94.50 91 ALA A C 1
ATOM 735 O O . ALA A 1 91 ? -2.933 -6.437 6.463 1.00 94.50 91 ALA A O 1
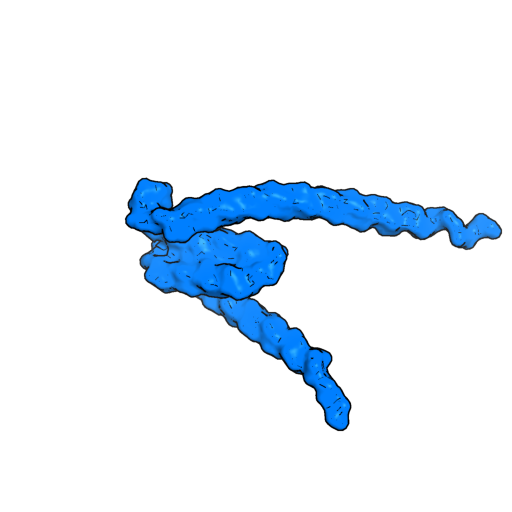ATOM 736 N N . THR A 1 92 ? -2.059 -7.053 4.481 1.00 95.56 92 THR A N 1
ATOM 737 C CA . THR A 1 92 ? -2.812 -6.101 3.654 1.00 95.56 92 THR A CA 1
ATOM 738 C C . THR A 1 92 ? -4.326 -6.262 3.833 1.00 95.56 92 THR A C 1
ATOM 740 O O . THR A 1 92 ? -5.039 -5.287 4.055 1.00 95.56 92 THR A O 1
ATOM 743 N N . GLN A 1 93 ? -4.838 -7.498 3.823 1.00 96.19 93 GLN A N 1
ATOM 744 C CA . GLN A 1 93 ? -6.258 -7.791 4.050 1.00 96.19 93 GLN A CA 1
ATOM 745 C C . GLN A 1 93 ? -6.730 -7.353 5.436 1.00 96.19 93 GLN A C 1
ATOM 747 O O . GLN A 1 93 ? -7.810 -6.775 5.556 1.00 96.19 93 GLN A O 1
ATOM 752 N N . LYS A 1 94 ? -5.920 -7.593 6.474 1.00 95.44 94 LYS A N 1
ATOM 753 C CA . LYS A 1 94 ? -6.237 -7.146 7.832 1.00 95.44 94 LYS A CA 1
ATOM 754 C C . LYS A 1 94 ? -6.324 -5.620 7.910 1.00 95.44 94 LYS A C 1
ATOM 756 O O . LYS A 1 94 ? -7.301 -5.104 8.432 1.00 95.44 94 LYS A O 1
ATOM 761 N N . ARG A 1 95 ? -5.371 -4.899 7.309 1.00 94.38 95 ARG A N 1
ATOM 762 C CA . ARG A 1 95 ? -5.403 -3.425 7.249 1.00 94.38 95 ARG A CA 1
ATOM 763 C C . ARG A 1 95 ? -6.657 -2.904 6.541 1.00 94.38 95 ARG A C 1
ATOM 765 O O . ARG A 1 95 ? -7.273 -1.956 7.016 1.00 94.38 95 ARG A O 1
ATOM 772 N N . ILE A 1 96 ? -7.063 -3.531 5.432 1.00 95.25 96 ILE A N 1
ATOM 773 C CA . ILE A 1 96 ? -8.310 -3.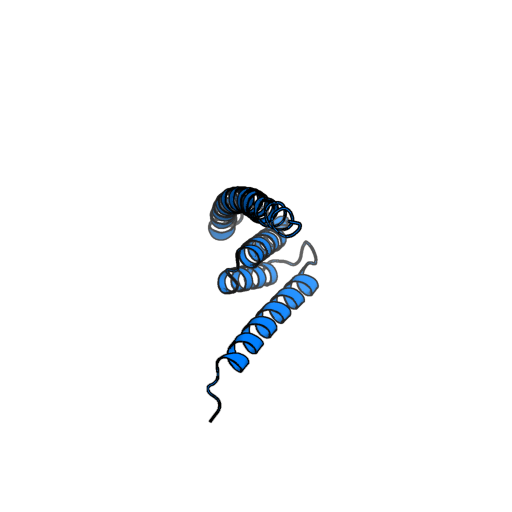184 4.729 1.00 95.25 96 ILE A CA 1
ATOM 774 C C . ILE A 1 96 ? -9.521 -3.378 5.653 1.00 95.25 96 ILE A C 1
ATOM 776 O O . ILE A 1 96 ? -10.377 -2.499 5.724 1.00 95.25 96 ILE A O 1
ATOM 780 N N . GLN A 1 97 ? -9.592 -4.505 6.367 1.00 94.38 97 GLN A N 1
ATOM 781 C CA . GLN A 1 97 ? -10.673 -4.772 7.321 1.00 94.38 97 GLN A CA 1
ATOM 782 C C . GLN A 1 97 ? -10.709 -3.727 8.437 1.00 94.38 97 GLN A C 1
ATOM 784 O O . GLN A 1 97 ? -11.784 -3.205 8.726 1.00 94.38 97 GLN A O 1
ATOM 789 N N . ASP A 1 98 ? -9.552 -3.374 8.997 1.00 92.81 98 ASP A N 1
ATOM 790 C CA . ASP A 1 98 ? -9.440 -2.361 10.048 1.00 92.81 98 ASP A CA 1
ATOM 791 C C . ASP A 1 98 ? -9.971 -0.994 9.566 1.00 92.81 98 ASP A C 1
ATOM 793 O O . ASP A 1 98 ? -10.706 -0.332 10.297 1.00 92.81 98 ASP A O 1
ATOM 797 N N . ILE A 1 99 ? -9.677 -0.589 8.319 1.00 91.44 99 ILE A N 1
ATOM 798 C CA . ILE A 1 99 ? -10.192 0.666 7.734 1.00 91.44 99 ILE A CA 1
ATOM 799 C C . ILE A 1 99 ? -11.710 0.613 7.506 1.00 91.44 99 ILE A C 1
ATOM 801 O O . ILE A 1 99 ? -12.426 1.580 7.774 1.00 91.44 99 ILE A O 1
ATOM 805 N N . VAL A 1 100 ? -12.235 -0.501 6.995 1.00 90.38 100 VAL A N 1
ATOM 806 C CA . VAL A 1 100 ? -13.685 -0.642 6.770 1.00 90.38 100 VAL A CA 1
ATOM 807 C C . VAL A 1 100 ? -14.440 -0.626 8.102 1.00 90.38 100 VAL A C 1
ATOM 809 O O . VAL A 1 100 ? -15.488 0.001 8.214 1.00 90.38 100 VAL A O 1
ATOM 812 N N . GLN A 1 101 ? -13.892 -1.256 9.139 1.00 89.06 101 GLN A N 1
ATOM 813 C CA . GLN A 1 101 ? -14.493 -1.239 10.470 1.00 89.06 101 GLN A CA 1
ATOM 814 C C . GLN A 1 101 ? -14.411 0.143 11.121 1.00 89.06 101 GLN A C 1
ATOM 816 O O . GLN A 1 101 ? -15.391 0.582 11.722 1.00 89.06 101 GLN A O 1
ATOM 821 N N . SER A 1 102 ? -13.282 0.850 11.013 1.00 82.69 102 SER A N 1
ATOM 822 C CA . SER A 1 102 ? -13.142 2.190 11.598 1.00 82.69 102 SER A CA 1
ATOM 823 C C . SER A 1 102 ? -14.079 3.204 10.939 1.00 82.69 102 SER A C 1
ATOM 825 O O . SER A 1 102 ? -14.724 3.984 11.637 1.00 82.69 102 SER A O 1
ATOM 827 N N . THR A 1 103 ? -14.236 3.129 9.615 1.00 76.44 103 THR A N 1
ATOM 828 C CA . THR A 1 103 ? -15.188 3.974 8.883 1.00 76.44 103 THR A CA 1
ATOM 829 C C . THR A 1 103 ? -16.637 3.666 9.263 1.00 76.44 103 THR A C 1
ATOM 831 O O . THR A 1 103 ? -17.412 4.597 9.435 1.00 76.44 103 THR A O 1
ATOM 834 N N . GLN A 1 104 ? -17.015 2.400 9.483 1.00 68.69 104 GLN A N 1
ATOM 835 C CA . GLN A 1 104 ? -18.372 2.049 9.928 1.00 68.69 104 GLN A CA 1
ATOM 836 C C . GLN A 1 104 ? -18.729 2.593 11.319 1.00 68.69 104 GLN A C 1
ATOM 838 O O . GLN A 1 104 ? -19.860 3.032 11.507 1.00 68.69 104 GLN A O 1
ATOM 843 N N . HIS A 1 105 ? -17.794 2.611 12.275 1.00 61.53 105 HIS A N 1
ATOM 844 C CA . HIS A 1 105 ? -18.057 3.172 13.608 1.00 61.53 105 HIS A CA 1
ATOM 845 C C . HIS A 1 105 ? -18.296 4.689 13.574 1.00 61.53 105 HIS A C 1
ATOM 847 O O . HIS A 1 105 ? -19.162 5.168 14.301 1.00 61.53 105 HIS A O 1
ATOM 853 N N . GLN A 1 106 ? -17.612 5.433 12.693 1.00 57.16 106 GLN A N 1
ATOM 854 C CA . GLN A 1 106 ? -17.841 6.879 12.547 1.00 57.16 106 GLN A CA 1
ATOM 855 C C . GLN A 1 106 ? -19.268 7.216 12.079 1.00 57.16 106 GLN A C 1
ATOM 857 O O . GLN A 1 106 ? -19.818 8.223 12.498 1.00 57.16 106 GLN A O 1
ATOM 862 N N . TYR A 1 107 ? -19.911 6.363 11.272 1.00 53.53 107 TYR A N 1
ATOM 863 C CA . TYR A 1 107 ? -21.286 6.607 10.804 1.00 53.53 107 TYR A CA 1
ATOM 864 C C . TYR A 1 107 ? -22.366 6.351 11.865 1.00 53.53 107 TYR A C 1
ATOM 866 O O . TYR A 1 107 ? -23.484 6.838 11.712 1.00 53.53 107 TYR A O 1
ATOM 874 N N . VAL A 1 108 ? -22.073 5.576 12.915 1.00 56.84 108 VAL A N 1
ATOM 875 C CA . VAL A 1 108 ? -23.063 5.250 13.958 1.00 56.84 108 VAL A CA 1
ATOM 876 C C . VAL A 1 108 ? -23.173 6.372 14.997 1.00 56.84 108 VAL A C 1
ATOM 878 O O . VAL A 1 108 ? -24.250 6.569 15.550 1.00 56.84 108 VAL A O 1
ATOM 881 N N . GLU A 1 109 ? -22.104 7.136 15.234 1.00 54.34 109 GLU A N 1
ATOM 882 C CA . GLU A 1 109 ? -22.113 8.273 16.172 1.00 54.34 109 GLU A CA 1
ATOM 883 C C . GLU A 1 109 ? -22.731 9.557 15.586 1.00 54.34 109 GLU A C 1
ATOM 885 O O . GLU A 1 109 ? -23.185 10.407 16.349 1.00 54.34 109 GLU A O 1
ATO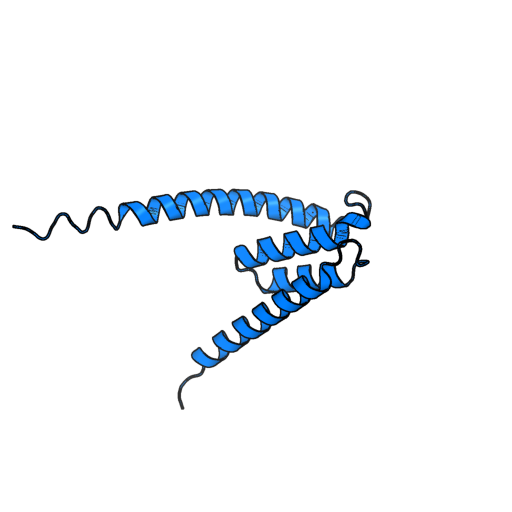M 890 N N . ASP A 1 110 ? -22.825 9.675 14.256 1.00 52.31 110 ASP A N 1
ATOM 891 C CA . ASP A 1 110 ? -23.388 10.848 13.561 1.00 52.31 110 ASP A CA 1
ATOM 892 C C . ASP A 1 110 ? -24.897 10.728 13.239 1.00 52.31 110 ASP A C 1
ATOM 894 O O . ASP A 1 110 ? -25.486 11.626 12.627 1.00 52.31 110 ASP A O 1
ATOM 898 N N . LEU A 1 111 ? -25.556 9.632 13.633 1.00 62.78 111 LEU A N 1
ATOM 899 C CA . LEU A 1 111 ? -27.005 9.472 13.470 1.00 62.78 111 LEU A CA 1
ATOM 900 C C . LEU A 1 111 ? -27.758 10.306 14.526 1.00 62.78 111 LEU A C 1
ATOM 902 O O . LEU A 1 111 ? -27.501 10.146 15.722 1.00 62.78 111 LEU A O 1
ATOM 906 N N . PRO A 1 112 ? -28.706 11.182 14.128 1.00 57.28 112 PRO A N 1
ATOM 907 C CA . PRO A 1 112 ? -29.533 11.891 15.091 1.00 57.28 112 PRO A CA 1
ATOM 908 C C . PRO A 1 112 ? -30.376 10.880 15.875 1.00 57.28 112 PRO A C 1
ATOM 910 O O . PRO A 1 112 ? -30.952 9.962 15.300 1.00 57.28 112 PRO A O 1
ATOM 913 N N . LEU A 1 113 ? -30.408 11.042 17.197 1.00 66.56 113 LEU A N 1
ATOM 914 C CA . LEU A 1 113 ? -31.311 10.303 18.074 1.00 66.56 113 LEU A CA 1
ATOM 915 C C . LEU A 1 113 ? -32.745 10.771 17.793 1.00 66.56 113 LEU A C 1
ATOM 917 O O . LEU A 1 113 ? -33.085 11.909 18.124 1.00 66.56 113 LEU A O 1
ATOM 921 N N . ASP A 1 114 ? -33.536 9.904 17.164 1.00 59.84 114 ASP A N 1
ATOM 922 C CA . ASP A 1 114 ? -34.993 10.037 17.025 1.00 59.84 114 ASP A CA 1
ATOM 923 C C . ASP A 1 114 ? -35.700 10.094 18.394 1.00 59.84 114 ASP A C 1
ATOM 925 O O . ASP A 1 114 ? -35.368 9.266 19.281 1.00 59.84 114 ASP A O 1
#

Sequence (114 aa):
MQNMTFNIFASFKMESFSAEIHIDTTLSQAALDELQVLVHHDRGLYVPDLLRDISWEILGICQQIIGNLQAALYSYQQSLTQHPYNRIQTATQKRIQDIVQSTQHQYVEDLPLD

Nearest PDB structures (foldseek):
  4gcn-assembly2_B  TM=7.026E-01  e=3.894E-01  Caenorhabditis elegans
  3fwv-assembly2_B  TM=6.789E-01  e=7.129E-01  Homo sapiens
  2vkj-assembly1_A  TM=6.061E-01  e=9.384E-01  Thermotoga maritima
  3esk-assembly1_A  TM=7.210E-01  e=2.525E+00  Homo sapiens
  1qqe-assembly1_A  TM=6.848E-01  e=9.445E+00  Saccharomyces cerevisiae

Solvent-accessible surface area (backbone atoms only — not comparable to full-atom values): 6580 Å² total; per-residue (Å²): 144,86,89,81,71,78,72,60,67,67,58,59,58,53,57,57,51,50,48,53,51,47,53,50,48,52,54,48,48,53,54,46,51,52,48,46,54,50,63,73,69,41,87,59,82,81,49,54,70,76,48,44,25,59,52,25,40,52,53,14,50,54,30,44,75,74,62,41,54,70,62,13,48,53,25,36,53,52,19,65,72,38,69,73,70,78,70,53,58,71,60,46,52,49,54,50,50,52,52,56,53,55,55,54,56,59,58,64,75,72,55,81,86,128

Mean predicted aligned error: 13.15 Å

Radius of gyration: 19.89 Å; Cα contacts (8 Å, |Δi|>4): 76; chains: 1; bounding box: 46×45×62 Å

pLDDT: mean 74.41, std 16.64, range [44.38, 96.19]

Secondary structure (DSSP, 8-state):
--SSSTTSHHHHHHHHHHHHHHHHHHHHHHHHHHHHHHHHH-SSSSS-HHHHHHHHHHHHHHHHHTT-HHHHHHHHHHHHHS--TT--HHHHHHHHHHHHHHHHHHHHHTS---

Foldseek 3Di:
DPDPPPPPVVVVVVVVVCVVVVVVLVVLVVVLVVLCCCLVVDPCPRDHLLCNLVSLQVSLVSCVVVVVNVSSLVSLVSSVVGDCNPVCVVVSVVSNVVSVVVVVVVVVVPDDDD